Protein AF-A0A3N7IFK5-F1 (afdb_monomer_lite)

Secondary structure (DSSP, 8-state):
--PPPPPPPPPPPP-PPPHHHHHHHHHHHHHHHHHHHHHHHHHHTTT--HHHHHHHHHHHHHHHHH-HHHHHHHHHHHHHHHHHHHHHHHHHHH-TTPPPSSPPPTT--TT-SGGGGSTTHHHHHHHHHHHHHHHHHHHSS---

Foldseek 3Di:
DDDDDDDDDDDDDPPDDPPVVVVVVVVVVVVVVVVVVVVVVCVVVVNDDPVVVVVVVVVLVVLQVVDVPLVVVLVVLVVVLVVLLVVQVVVCVVPQQRDQSDDDDVPPCVQVDPVCSGPPNVSVVSNVRSVVVSVVSSRPPRGD

Sequence (144 aa):
MDKPAPALPPAPAADLAPVARIETLGSEVFRTFDRMREAMLGQFTGGLSPAALTLALQDWTMHLAAAPGKRLELMDKANRKAARLLSHLAALCVDREAPACIEPLPGDYRFAAEGWKKPPFSIWAQAFLLQQQWWHNATHEVPG

Radius of gyration: 34.16 Å; chains: 1; bounding box: 62×79×101 Å

pLDDT: mean 88.24, std 12.96, range [51.56, 98.69]

Structure (mmCIF, N/CA/C/O backbone):
data_AF-A0A3N7IFK5-F1
#
_entry.id   AF-A0A3N7IFK5-F1
#
loop_
_atom_site.group_PDB
_atom_site.id
_atom_site.type_symbol
_atom_site.label_atom_id
_atom_site.label_alt_id
_atom_site.label_comp_id
_atom_site.label_asym_id
_atom_site.label_entity_id
_atom_site.label_seq_id
_atom_site.pdbx_PDB_ins_code
_atom_site.Cartn_x
_atom_site.Cartn_y
_atom_site.Cartn_z
_atom_site.occupancy
_atom_site.B_iso_or_equiv
_atom_site.auth_seq_id
_atom_site.auth_comp_id
_atom_site.auth_asym_id
_atom_site.auth_atom_id
_atom_site.pdbx_PDB_model_num
ATOM 1 N N . MET A 1 1 ? 41.567 -63.598 -76.119 1.00 52.12 1 MET A N 1
ATOM 2 C CA . MET A 1 1 ? 40.456 -64.254 -75.402 1.00 52.12 1 MET A CA 1
ATOM 3 C C . MET A 1 1 ? 40.587 -63.844 -73.955 1.00 52.12 1 MET A C 1
ATOM 5 O O . MET A 1 1 ? 41.555 -64.258 -73.345 1.00 52.12 1 MET A O 1
ATOM 9 N N . ASP A 1 2 ? 39.679 -63.019 -73.446 1.00 51.56 2 ASP A N 1
ATOM 10 C CA . ASP A 1 2 ? 39.493 -62.860 -72.003 1.00 51.56 2 ASP A CA 1
ATOM 11 C C . ASP A 1 2 ? 38.030 -62.489 -71.761 1.00 51.56 2 ASP A C 1
ATOM 13 O O . ASP A 1 2 ? 37.517 -61.533 -72.343 1.00 51.56 2 ASP A O 1
ATOM 17 N N . LYS A 1 3 ? 37.323 -63.319 -70.994 1.00 53.25 3 LYS A N 1
ATOM 18 C CA . LYS A 1 3 ? 35.905 -63.139 -70.664 1.00 53.25 3 LYS A CA 1
ATOM 19 C C . LYS A 1 3 ? 35.839 -62.620 -69.225 1.00 53.25 3 LYS A C 1
ATOM 21 O O . LYS A 1 3 ? 36.366 -63.304 -68.351 1.00 53.25 3 LYS A O 1
ATOM 26 N N . PRO A 1 4 ? 35.215 -61.463 -68.940 1.00 54.22 4 PRO A N 1
ATOM 27 C CA . PRO A 1 4 ? 35.178 -60.951 -67.577 1.00 54.22 4 PRO A CA 1
ATOM 28 C C . PRO A 1 4 ? 34.221 -61.782 -66.707 1.00 54.22 4 PRO A C 1
ATOM 30 O O . PRO A 1 4 ? 33.168 -62.237 -67.165 1.00 54.22 4 PRO A O 1
ATOM 33 N N . ALA A 1 5 ? 34.625 -61.999 -65.454 1.00 65.00 5 ALA A N 1
ATOM 34 C CA . ALA A 1 5 ? 33.879 -62.730 -64.432 1.00 65.00 5 ALA A CA 1
ATOM 35 C C . ALA A 1 5 ? 32.572 -62.004 -64.037 1.00 65.00 5 ALA A C 1
ATOM 37 O O . ALA A 1 5 ? 32.511 -60.775 -64.124 1.00 65.00 5 ALA A O 1
ATOM 38 N N . PRO A 1 6 ? 31.522 -62.728 -63.597 1.00 59.56 6 PRO A N 1
ATOM 39 C CA . PRO A 1 6 ? 30.251 -62.108 -63.238 1.00 59.56 6 PRO A CA 1
ATOM 40 C C . PRO A 1 6 ? 30.378 -61.308 -61.934 1.00 59.56 6 PRO A C 1
ATOM 42 O O . PRO A 1 6 ? 30.981 -61.764 -60.963 1.00 59.56 6 PRO A O 1
ATOM 45 N N . ALA A 1 7 ? 29.792 -60.111 -61.923 1.00 64.44 7 ALA A N 1
ATOM 46 C CA . ALA A 1 7 ? 29.761 -59.232 -60.760 1.00 64.44 7 ALA A CA 1
ATOM 47 C C . ALA A 1 7 ? 28.866 -59.804 -59.644 1.00 64.44 7 ALA A C 1
ATOM 49 O O . ALA A 1 7 ? 27.759 -60.279 -59.905 1.00 64.44 7 ALA A O 1
ATOM 50 N N . LEU A 1 8 ? 29.347 -59.735 -58.399 1.00 63.50 8 LEU A N 1
ATOM 51 C CA . LEU A 1 8 ? 28.574 -60.057 -57.194 1.00 63.50 8 LEU A CA 1
ATOM 52 C C . LEU A 1 8 ? 27.421 -59.050 -57.005 1.00 63.50 8 LEU A C 1
ATOM 54 O O . LEU A 1 8 ? 27.611 -57.862 -57.281 1.00 63.50 8 LEU A O 1
ATOM 58 N N . PRO A 1 9 ? 26.240 -59.484 -56.521 1.00 65.06 9 PRO A N 1
ATOM 59 C CA . PRO A 1 9 ? 25.126 -58.577 -56.277 1.00 65.06 9 PRO A CA 1
ATOM 60 C C . PRO A 1 9 ? 25.448 -57.603 -55.129 1.00 65.06 9 PRO A C 1
ATOM 62 O O . PRO A 1 9 ? 26.132 -57.985 -54.174 1.00 65.06 9 PRO A O 1
ATOM 65 N N . PRO A 1 10 ? 24.965 -56.348 -55.200 1.00 62.69 10 PRO A N 1
ATOM 66 C CA . PRO A 1 10 ? 25.239 -55.343 -54.182 1.00 62.69 10 PRO A CA 1
ATOM 67 C C . PRO A 1 10 ? 24.615 -55.741 -52.840 1.00 62.69 10 PRO A C 1
ATOM 69 O O . PRO A 1 10 ? 23.470 -56.194 -52.780 1.00 62.69 10 PRO A O 1
ATOM 72 N N . ALA A 1 11 ? 25.376 -55.558 -51.759 1.00 64.12 11 ALA A N 1
ATOM 73 C CA . ALA A 1 11 ? 24.885 -55.753 -50.400 1.00 64.12 11 ALA A CA 1
ATOM 74 C C . ALA A 1 11 ? 23.706 -54.797 -50.112 1.00 64.12 11 ALA A C 1
ATOM 76 O O . ALA A 1 11 ? 23.738 -53.650 -50.571 1.00 64.12 11 ALA A O 1
ATOM 77 N N . PRO A 1 12 ? 22.673 -55.232 -49.365 1.00 58.25 12 PRO A N 1
ATOM 78 C CA . PRO A 1 12 ? 21.537 -54.378 -49.049 1.00 58.25 12 PRO A CA 1
ATOM 79 C C . PRO A 1 12 ? 22.010 -53.169 -48.237 1.00 58.25 12 PRO A C 1
ATOM 81 O O . PRO A 1 12 ? 22.695 -53.315 -47.223 1.00 58.25 12 PRO A O 1
ATOM 84 N N . ALA A 1 13 ? 21.665 -51.972 -48.715 1.00 60.88 13 ALA A N 1
ATOM 85 C CA . ALA A 1 13 ? 21.964 -50.725 -48.028 1.00 60.88 13 ALA A CA 1
ATOM 86 C C . ALA A 1 13 ? 21.332 -50.749 -46.629 1.00 60.88 13 ALA A C 1
ATOM 88 O O . ALA A 1 13 ? 20.153 -51.072 -46.483 1.00 60.88 13 ALA A O 1
ATOM 89 N N . ALA A 1 14 ? 22.126 -50.429 -45.607 1.00 62.78 14 ALA A N 1
ATOM 90 C CA . ALA A 1 14 ? 21.636 -50.293 -44.244 1.00 62.78 14 ALA A CA 1
ATOM 91 C C . ALA A 1 14 ? 20.515 -49.240 -44.203 1.00 62.78 14 ALA A C 1
ATOM 93 O O . ALA A 1 14 ? 20.719 -48.105 -44.637 1.00 62.78 14 ALA A O 1
ATOM 94 N N . ASP A 1 15 ? 19.349 -49.630 -43.685 1.00 64.31 15 ASP A N 1
ATOM 95 C CA . ASP A 1 15 ? 18.174 -48.778 -43.473 1.00 64.31 15 ASP A CA 1
ATOM 96 C C . ASP A 1 15 ? 18.437 -47.795 -42.321 1.00 64.31 15 ASP A C 1
ATOM 98 O O . ASP A 1 15 ? 17.962 -47.944 -41.195 1.00 64.31 15 ASP A O 1
ATOM 102 N N . LEU A 1 16 ? 19.301 -46.814 -42.575 1.00 60.53 16 LEU A N 1
ATOM 103 C CA . LEU A 1 16 ? 19.470 -45.666 -41.699 1.00 60.53 16 LEU A CA 1
ATOM 104 C C . LEU A 1 16 ? 18.358 -44.673 -42.031 1.00 60.53 16 LEU A C 1
ATOM 106 O O . LEU A 1 16 ? 18.283 -44.158 -43.148 1.00 60.53 16 LEU A O 1
ATOM 110 N N . ALA A 1 17 ? 17.490 -44.412 -41.052 1.00 61.66 17 ALA A N 1
ATOM 111 C CA . ALA A 1 17 ? 16.379 -43.484 -41.213 1.00 61.66 17 ALA A CA 1
ATOM 112 C C . ALA A 1 17 ? 16.860 -42.126 -41.779 1.00 61.66 17 ALA A C 1
ATOM 114 O O . ALA A 1 17 ? 17.877 -41.599 -41.315 1.00 61.66 17 ALA A O 1
ATOM 115 N N . PRO A 1 18 ? 16.135 -41.525 -42.746 1.00 62.81 18 PRO A N 1
ATOM 116 C CA . PRO A 1 18 ? 16.545 -40.269 -43.358 1.00 62.81 18 PRO A CA 1
ATOM 117 C C . PRO A 1 18 ? 16.641 -39.171 -42.295 1.00 62.81 18 PRO A C 1
ATOM 119 O O . PRO A 1 18 ? 15.662 -38.897 -41.599 1.00 62.81 18 PRO A O 1
ATOM 122 N N . VAL A 1 19 ? 17.801 -38.517 -42.206 1.00 62.31 19 VAL A N 1
ATOM 123 C CA . VAL A 1 19 ? 18.115 -37.437 -41.248 1.00 62.31 19 VAL A CA 1
ATOM 124 C C . VAL A 1 19 ? 17.017 -36.365 -41.194 1.00 62.31 19 VAL A C 1
ATOM 126 O O . VAL A 1 19 ? 16.624 -35.937 -40.110 1.00 62.31 19 VAL A O 1
ATOM 129 N N . ALA A 1 20 ? 16.417 -36.035 -42.342 1.00 65.50 20 ALA A N 1
ATOM 130 C CA . ALA A 1 20 ? 15.307 -35.088 -42.446 1.00 65.50 20 ALA A CA 1
ATOM 131 C C . ALA A 1 20 ? 14.098 -35.445 -41.552 1.00 65.50 20 ALA A C 1
ATOM 133 O O . ALA A 1 20 ? 13.465 -34.564 -40.976 1.00 65.50 20 ALA A O 1
ATOM 134 N N . ARG A 1 21 ? 13.782 -36.738 -41.375 1.00 64.94 21 ARG A N 1
ATOM 135 C CA . ARG A 1 21 ? 12.682 -37.182 -40.500 1.00 64.94 21 ARG A CA 1
ATOM 136 C C . ARG A 1 21 ? 12.999 -36.910 -39.026 1.00 64.94 21 ARG A C 1
ATOM 138 O O . ARG A 1 21 ? 12.121 -36.477 -38.287 1.00 64.94 21 ARG A O 1
ATOM 145 N N . ILE A 1 22 ? 14.245 -37.129 -38.610 1.00 67.56 22 ILE A N 1
ATOM 146 C CA . ILE A 1 22 ? 14.693 -36.914 -37.226 1.00 67.56 22 ILE A CA 1
ATOM 147 C C . ILE A 1 22 ? 14.670 -35.416 -36.887 1.00 67.56 22 ILE A C 1
ATOM 149 O O . ILE A 1 22 ? 14.181 -35.037 -35.825 1.00 67.56 22 ILE A O 1
ATOM 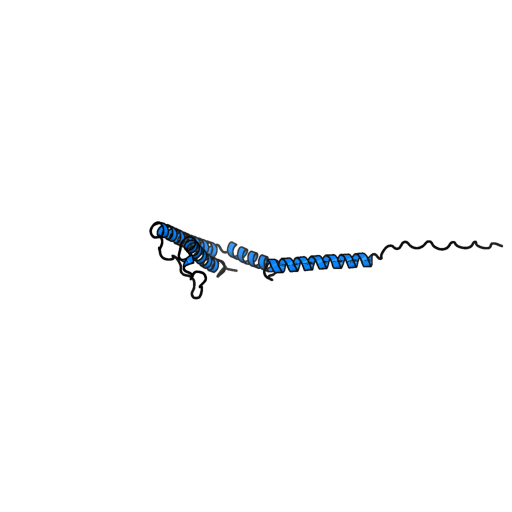153 N N . GLU A 1 23 ? 15.104 -34.558 -37.814 1.00 71.25 23 GLU A N 1
ATOM 154 C CA . GLU A 1 23 ? 15.054 -33.098 -37.650 1.00 71.25 23 GLU A CA 1
ATOM 155 C C . GLU A 1 23 ? 13.617 -32.571 -37.534 1.00 71.25 23 GLU A C 1
ATOM 157 O O . GLU A 1 23 ? 13.312 -31.775 -36.642 1.00 71.25 23 GLU A O 1
ATOM 162 N N . THR A 1 24 ? 12.701 -33.054 -38.383 1.00 74.31 24 THR A N 1
ATOM 163 C CA . THR A 1 24 ? 11.284 -32.656 -38.309 1.00 74.31 24 THR A CA 1
ATOM 164 C C . THR A 1 24 ? 10.630 -33.068 -36.993 1.00 74.31 24 THR A C 1
ATOM 166 O O . THR A 1 24 ? 9.953 -32.242 -36.377 1.00 74.31 24 THR A O 1
ATOM 169 N N . LEU A 1 25 ? 10.895 -34.288 -36.512 1.00 76.44 25 LEU A N 1
ATOM 170 C CA . LEU A 1 25 ? 10.383 -34.778 -35.234 1.00 76.44 25 LEU A CA 1
ATOM 171 C C . LEU A 1 25 ? 10.930 -33.947 -34.063 1.00 76.44 25 LEU A C 1
ATOM 173 O O . LEU A 1 25 ? 10.168 -33.528 -33.195 1.00 76.44 25 LEU A O 1
ATOM 177 N N . GLY A 1 26 ? 12.230 -33.629 -34.076 1.00 78.75 26 GLY A N 1
ATOM 178 C CA . GLY A 1 26 ? 12.837 -32.728 -33.093 1.00 78.75 26 GLY A CA 1
ATOM 179 C C . GLY A 1 26 ? 12.163 -31.352 -33.073 1.00 78.75 26 GLY A C 1
ATOM 180 O O . GLY A 1 26 ? 11.794 -30.858 -32.010 1.00 78.75 26 GLY A O 1
ATOM 181 N N . SER A 1 27 ? 11.904 -30.767 -34.248 1.00 85.56 27 SER A N 1
ATOM 182 C CA . SER A 1 27 ? 11.224 -29.465 -34.373 1.00 85.56 27 SER A CA 1
ATOM 183 C C . SER A 1 27 ? 9.793 -29.453 -33.814 1.00 85.56 27 SER A C 1
ATOM 185 O O . SER A 1 27 ? 9.310 -28.430 -33.322 1.00 85.56 27 SER A O 1
ATOM 187 N N . GLU A 1 28 ? 9.078 -30.574 -33.905 1.00 87.06 28 GLU A N 1
ATOM 188 C CA . GLU A 1 28 ? 7.710 -30.708 -33.403 1.00 87.06 28 GLU A CA 1
ATOM 189 C C . GLU A 1 28 ? 7.679 -30.889 -31.884 1.00 87.06 28 GLU A C 1
ATOM 191 O O . GLU A 1 28 ? 6.828 -30.309 -31.199 1.00 87.06 28 GLU A O 1
ATOM 196 N N . VAL A 1 29 ? 8.656 -31.626 -31.349 1.00 88.88 29 VAL A N 1
ATOM 197 C CA . VAL A 1 29 ? 8.870 -31.763 -29.908 1.00 88.88 29 VAL A CA 1
ATOM 198 C C . VAL A 1 29 ? 9.152 -30.392 -29.286 1.00 88.88 29 VAL A C 1
ATOM 200 O O . VAL A 1 29 ? 8.462 -30.017 -28.339 1.00 88.88 29 VAL A O 1
ATOM 203 N N . PHE A 1 30 ? 10.063 -29.591 -29.857 1.00 92.19 30 PHE A N 1
ATOM 204 C CA . PHE A 1 30 ? 10.349 -28.236 -29.357 1.00 92.19 30 PHE A CA 1
ATOM 205 C C . PHE A 1 30 ? 9.110 -27.327 -29.367 1.00 92.19 30 PHE A C 1
ATOM 207 O O . PHE A 1 30 ? 8.781 -26.728 -28.346 1.00 92.19 30 PHE A O 1
ATOM 214 N N . ARG A 1 31 ? 8.336 -27.310 -30.462 1.00 89.81 31 ARG A N 1
ATOM 215 C CA . ARG A 1 31 ? 7.081 -26.532 -30.538 1.00 89.81 31 ARG A CA 1
ATOM 216 C C . ARG A 1 31 ? 6.023 -26.987 -29.535 1.00 89.81 31 ARG A C 1
ATOM 218 O O . ARG A 1 31 ? 5.182 -26.201 -29.102 1.00 89.81 31 ARG A O 1
ATOM 225 N N . THR A 1 32 ? 6.006 -28.269 -29.189 1.00 92.56 32 THR A N 1
ATOM 226 C CA . THR A 1 32 ? 5.082 -28.796 -28.180 1.00 92.56 32 THR A CA 1
ATOM 227 C C . THR A 1 32 ? 5.486 -28.349 -26.781 1.00 92.56 32 THR A C 1
ATOM 229 O O . THR A 1 32 ? 4.620 -27.902 -26.029 1.00 92.56 32 THR A O 1
ATOM 232 N N . PHE A 1 33 ? 6.784 -28.352 -26.468 1.00 92.12 33 PHE A N 1
ATOM 233 C CA . PHE A 1 33 ? 7.295 -27.762 -25.231 1.00 92.12 33 PHE A CA 1
ATOM 234 C C . PHE A 1 33 ? 6.972 -26.266 -25.116 1.00 92.12 33 PHE A C 1
ATOM 236 O O . PHE A 1 33 ? 6.486 -25.842 -24.067 1.00 92.12 33 PHE A O 1
ATOM 243 N N . ASP A 1 34 ? 7.153 -25.485 -26.185 1.00 89.38 34 ASP A N 1
ATOM 244 C CA . ASP A 1 34 ? 6.825 -24.051 -26.185 1.00 89.38 34 ASP A CA 1
ATOM 245 C C . ASP A 1 34 ? 5.337 -23.805 -25.905 1.00 89.38 34 ASP A C 1
ATOM 247 O O . ASP A 1 34 ? 4.994 -23.009 -25.030 1.00 89.38 34 ASP A O 1
ATOM 251 N N . ARG A 1 35 ? 4.442 -24.560 -26.555 1.00 87.06 35 ARG A N 1
ATOM 252 C CA . ARG A 1 35 ? 2.991 -24.472 -26.312 1.00 87.06 35 ARG A CA 1
ATOM 253 C C . ARG A 1 35 ? 2.606 -24.859 -24.885 1.00 87.06 35 ARG A C 1
ATOM 255 O O . ARG A 1 35 ? 1.758 -24.204 -24.284 1.00 87.06 35 ARG A O 1
ATOM 262 N N . MET A 1 36 ? 3.224 -25.900 -24.321 1.00 90.25 36 MET A N 1
ATOM 263 C CA . MET A 1 36 ? 3.004 -26.271 -22.918 1.00 90.25 36 MET A CA 1
ATOM 264 C C . MET A 1 36 ? 3.465 -25.156 -21.975 1.00 90.25 36 MET A C 1
ATOM 266 O O . MET A 1 36 ? 2.752 -24.819 -21.029 1.00 90.25 36 MET A O 1
ATOM 270 N N . ARG A 1 37 ? 4.626 -24.544 -22.247 1.00 86.50 37 ARG A N 1
ATOM 271 C CA . ARG A 1 37 ? 5.137 -23.396 -21.489 1.00 86.50 37 ARG A CA 1
ATOM 272 C C . ARG A 1 37 ? 4.172 -22.215 -21.551 1.00 86.50 37 ARG A C 1
ATOM 274 O O . ARG A 1 37 ? 3.853 -21.645 -20.513 1.00 86.50 37 ARG A O 1
ATOM 281 N N . GLU A 1 38 ? 3.701 -21.857 -22.741 1.00 84.31 38 GLU A N 1
ATOM 282 C CA . GLU A 1 38 ? 2.740 -20.767 -22.938 1.00 84.31 38 GLU A CA 1
ATOM 283 C C . GLU A 1 38 ? 1.415 -21.029 -22.217 1.00 84.31 38 GLU A C 1
ATOM 285 O O . GLU A 1 38 ? 0.905 -20.132 -21.550 1.00 84.31 38 GLU A O 1
ATOM 290 N N . ALA A 1 39 ? 0.898 -22.261 -22.261 1.00 84.38 39 ALA A N 1
ATOM 291 C CA . ALA A 1 39 ? -0.317 -22.636 -21.542 1.00 84.38 39 ALA A CA 1
ATOM 292 C C . ALA A 1 39 ? -0.150 -22.521 -20.016 1.00 84.38 39 ALA A C 1
ATOM 294 O O . ALA A 1 39 ? -1.017 -21.966 -19.340 1.00 84.38 39 ALA A O 1
ATOM 295 N N . MET A 1 40 ? 0.976 -22.995 -19.468 1.00 83.56 40 MET A N 1
ATOM 296 C CA . MET A 1 40 ? 1.277 -22.873 -18.036 1.00 83.56 40 MET A CA 1
ATOM 297 C C . MET A 1 40 ? 1.441 -21.410 -17.610 1.00 83.56 40 MET A C 1
ATOM 299 O O . MET A 1 40 ? 0.893 -21.001 -16.586 1.00 83.56 40 MET A O 1
ATOM 303 N N . LEU A 1 41 ? 2.155 -20.608 -18.407 1.00 81.25 41 LEU A N 1
ATOM 304 C CA . LEU A 1 41 ? 2.339 -19.182 -18.140 1.00 81.25 41 LEU A CA 1
ATOM 305 C C . LEU A 1 41 ? 1.013 -18.423 -18.209 1.00 81.25 41 LEU A C 1
ATOM 307 O O . LEU A 1 41 ? 0.746 -17.620 -17.323 1.00 81.25 41 LEU A O 1
ATOM 311 N N . GLY A 1 42 ? 0.167 -18.717 -19.199 1.00 79.88 42 GLY A N 1
ATOM 312 C CA . GLY A 1 42 ? -1.150 -18.100 -19.340 1.00 79.88 42 GLY A CA 1
ATOM 313 C C . GLY A 1 42 ? -2.069 -18.372 -18.148 1.00 79.88 42 GLY A C 1
ATOM 314 O O . GLY A 1 42 ? -2.788 -17.475 -17.722 1.00 79.88 42 GLY A O 1
ATOM 315 N N . GLN A 1 43 ? -2.018 -19.566 -17.551 1.00 79.50 43 GLN A N 1
ATOM 316 C CA . GLN A 1 43 ? -2.760 -19.851 -16.314 1.00 79.50 43 GLN A CA 1
ATOM 317 C C . GLN A 1 43 ? -2.188 -19.084 -15.116 1.00 79.50 43 GLN A C 1
ATOM 319 O O . GLN A 1 43 ? -2.939 -18.525 -14.321 1.00 79.50 43 GLN A O 1
ATOM 324 N N . PHE A 1 44 ? -0.859 -19.018 -15.003 1.00 77.44 44 PHE A N 1
ATOM 325 C CA . PHE A 1 44 ? -0.188 -18.367 -13.878 1.00 77.44 44 PHE A CA 1
ATOM 326 C C . PHE A 1 44 ? -0.438 -16.854 -13.823 1.00 77.44 44 PHE A C 1
ATOM 328 O O . PHE A 1 44 ? -0.601 -16.286 -12.746 1.00 77.44 44 PHE A O 1
ATOM 335 N N . THR A 1 45 ? -0.492 -16.195 -14.977 1.00 79.50 45 THR A N 1
ATOM 336 C CA . THR A 1 45 ? -0.693 -14.744 -15.081 1.00 79.50 45 THR A CA 1
ATOM 337 C C . THR A 1 45 ? -2.149 -14.337 -15.308 1.00 79.50 45 THR A C 1
ATOM 339 O O . THR A 1 45 ? -2.417 -13.160 -15.554 1.00 79.50 45 THR A O 1
ATOM 342 N N . GLY A 1 46 ? -3.092 -15.287 -15.283 1.00 83.69 46 GLY A N 1
ATOM 343 C CA . GLY A 1 46 ? -4.499 -15.021 -15.597 1.00 83.69 46 GLY A CA 1
ATOM 344 C C . GLY A 1 46 ? -4.719 -14.519 -17.031 1.00 83.69 46 GLY A C 1
ATOM 345 O O . GLY A 1 46 ? -5.621 -13.723 -17.274 1.00 83.69 46 GLY A O 1
ATOM 346 N N . GLY A 1 47 ? -3.872 -14.945 -17.972 1.00 84.19 47 GLY A N 1
ATOM 347 C CA . GLY A 1 47 ? -3.913 -14.570 -19.387 1.00 84.19 47 GLY A CA 1
ATOM 348 C C . GLY A 1 47 ? -3.041 -13.369 -19.763 1.00 84.19 47 GLY A C 1
ATOM 349 O O . GLY A 1 47 ? -2.982 -13.011 -20.937 1.00 84.19 47 GLY A O 1
ATOM 350 N N . LEU A 1 48 ? -2.341 -12.749 -18.808 1.00 84.06 48 LEU A N 1
ATOM 351 C CA . LEU A 1 48 ? -1.451 -11.613 -19.074 1.00 84.06 48 LEU A CA 1
ATOM 352 C C . LEU A 1 48 ? -0.058 -12.072 -19.529 1.00 84.06 48 LEU A C 1
ATOM 354 O O . LEU A 1 48 ? 0.454 -13.098 -19.093 1.00 84.06 48 LEU A O 1
ATOM 358 N N . SER A 1 49 ? 0.617 -11.303 -20.382 1.00 86.12 49 SER A N 1
ATOM 359 C CA . SER A 1 49 ? 2.006 -11.618 -20.745 1.00 86.12 49 SER A CA 1
ATOM 360 C C . SER A 1 49 ? 2.939 -11.409 -19.537 1.00 86.12 49 SER A C 1
ATOM 362 O O . SER A 1 49 ? 2.984 -10.291 -19.013 1.00 86.12 49 SER A O 1
ATOM 364 N N . PRO A 1 50 ? 3.732 -12.418 -19.111 1.00 85.12 50 PRO A N 1
ATOM 365 C CA . PRO A 1 50 ? 4.721 -12.244 -18.044 1.00 85.12 50 PRO A CA 1
ATOM 366 C C . PRO A 1 50 ? 5.724 -11.132 -18.362 1.00 85.12 50 PRO A C 1
ATOM 368 O O . PRO A 1 50 ? 6.043 -10.321 -17.499 1.00 85.12 50 PRO A O 1
ATOM 371 N N . ALA A 1 51 ? 6.168 -11.051 -19.620 1.00 88.94 51 ALA A N 1
ATOM 372 C CA . ALA A 1 51 ? 7.092 -10.014 -20.065 1.00 88.94 51 ALA A CA 1
ATOM 373 C C . ALA A 1 51 ? 6.464 -8.617 -19.960 1.00 88.94 51 ALA A C 1
ATOM 375 O O . ALA A 1 51 ? 7.121 -7.688 -19.500 1.00 88.94 51 ALA A O 1
ATOM 376 N N . ALA A 1 52 ? 5.185 -8.472 -20.324 1.00 90.94 52 ALA A N 1
ATOM 377 C CA . ALA A 1 52 ? 4.484 -7.195 -20.202 1.00 90.94 52 ALA A CA 1
ATOM 378 C C . ALA A 1 52 ? 4.327 -6.764 -18.735 1.00 90.94 52 ALA A C 1
ATOM 380 O O . ALA A 1 52 ? 4.556 -5.601 -18.417 1.00 90.94 52 ALA A O 1
ATOM 381 N N . LEU A 1 53 ? 4.002 -7.699 -17.833 1.00 90.31 53 LEU A N 1
ATOM 382 C CA . LEU A 1 53 ? 3.943 -7.433 -16.392 1.00 90.31 53 LEU A CA 1
ATOM 383 C C . LEU A 1 53 ? 5.302 -6.991 -15.840 1.00 90.31 53 LEU A C 1
ATOM 385 O O . LEU A 1 53 ? 5.375 -6.019 -15.092 1.00 90.31 53 LEU A O 1
ATOM 389 N N . THR A 1 54 ? 6.379 -7.682 -16.224 1.00 92.50 54 THR A N 1
ATOM 390 C CA . THR A 1 54 ? 7.740 -7.313 -15.817 1.00 92.50 54 THR A CA 1
ATOM 391 C C . THR A 1 54 ? 8.110 -5.920 -16.313 1.00 92.50 54 THR A C 1
ATOM 393 O O . THR A 1 54 ? 8.602 -5.123 -15.519 1.00 92.50 54 THR A O 1
ATOM 396 N N . LEU A 1 55 ? 7.833 -5.605 -17.581 1.00 96.00 55 LEU A N 1
ATOM 397 C CA . LEU A 1 55 ? 8.115 -4.289 -18.153 1.00 96.00 55 LEU A CA 1
ATOM 398 C C . LEU A 1 55 ? 7.337 -3.181 -17.437 1.00 96.00 55 LEU A C 1
ATOM 400 O O . LEU A 1 55 ? 7.942 -2.200 -17.024 1.00 96.00 55 LEU A O 1
ATOM 404 N N . ALA A 1 56 ? 6.032 -3.363 -17.215 1.00 94.38 56 ALA A N 1
ATOM 405 C CA . ALA A 1 56 ? 5.207 -2.383 -16.507 1.00 94.38 56 ALA A CA 1
ATOM 406 C C . ALA A 1 56 ? 5.688 -2.148 -15.064 1.00 94.38 56 ALA A C 1
ATOM 408 O O . ALA A 1 56 ? 5.730 -1.013 -14.592 1.00 94.38 56 ALA A O 1
ATOM 409 N N . LEU A 1 57 ? 6.091 -3.212 -14.361 1.00 94.62 57 LEU A N 1
ATOM 410 C CA . LEU A 1 57 ? 6.628 -3.095 -13.007 1.00 94.62 57 LEU A CA 1
ATOM 411 C C . LEU A 1 57 ? 7.976 -2.363 -12.991 1.00 94.62 57 LEU A C 1
ATOM 413 O O . LEU A 1 57 ? 8.214 -1.539 -12.107 1.00 94.62 57 LEU A O 1
ATOM 417 N N . GLN A 1 58 ? 8.862 -2.678 -13.939 1.00 97.62 58 GLN A N 1
ATOM 418 C CA . GLN A 1 58 ? 10.173 -2.043 -14.067 1.00 97.62 58 GLN A CA 1
ATOM 419 C C . GLN A 1 58 ? 10.037 -0.555 -14.364 1.00 97.62 58 GLN A C 1
ATOM 421 O O . GLN A 1 58 ? 10.655 0.248 -13.671 1.00 97.62 58 GLN A O 1
ATOM 426 N N . ASP A 1 59 ? 9.195 -0.212 -15.333 1.00 96.75 59 ASP A N 1
ATOM 427 C CA . ASP A 1 59 ? 8.883 1.157 -15.723 1.00 96.75 59 ASP A CA 1
ATOM 428 C C . ASP A 1 59 ? 8.400 1.981 -14.518 1.00 96.75 59 ASP A C 1
ATOM 430 O O . ASP A 1 59 ? 9.076 2.920 -14.087 1.00 96.75 59 ASP A O 1
ATOM 434 N N . TRP A 1 60 ? 7.326 1.530 -13.858 1.00 97.00 60 TRP A N 1
ATOM 435 C CA . TRP A 1 60 ? 6.794 2.189 -12.663 1.00 97.00 60 TRP A CA 1
ATOM 436 C C . TRP A 1 60 ? 7.842 2.323 -11.548 1.00 97.00 60 TRP A C 1
ATOM 438 O O . TRP A 1 60 ? 7.956 3.377 -10.917 1.00 97.00 60 TRP A O 1
ATOM 448 N N . THR A 1 61 ? 8.645 1.280 -11.312 1.00 97.56 61 THR A N 1
ATOM 449 C CA . THR A 1 61 ? 9.677 1.297 -10.263 1.00 97.56 61 THR A CA 1
ATOM 450 C C . THR A 1 61 ? 10.789 2.295 -10.583 1.00 97.56 61 THR A C 1
ATOM 452 O O . THR A 1 61 ? 11.227 3.015 -9.685 1.00 97.56 61 THR A O 1
ATOM 455 N N . MET A 1 62 ? 11.248 2.363 -11.836 1.00 98.00 62 MET A N 1
ATOM 456 C CA . MET A 1 62 ? 12.287 3.307 -12.260 1.00 98.00 62 MET A CA 1
ATOM 457 C C . MET A 1 62 ? 11.805 4.752 -12.124 1.00 98.00 62 MET A C 1
ATOM 459 O O . MET A 1 62 ? 12.505 5.571 -11.522 1.00 98.00 62 MET A O 1
ATOM 463 N N . HIS A 1 63 ? 10.590 5.047 -12.592 1.00 98.00 63 HIS A N 1
ATOM 464 C CA . HIS A 1 63 ? 9.984 6.371 -12.468 1.00 98.00 63 HIS A CA 1
ATOM 465 C C . HIS A 1 63 ? 9.779 6.780 -11.006 1.00 98.00 63 HIS A C 1
ATOM 467 O O . HIS A 1 63 ? 10.175 7.874 -10.594 1.00 98.00 63 HIS A O 1
ATOM 473 N N . LEU A 1 64 ? 9.268 5.874 -10.169 1.00 97.81 64 LEU A N 1
ATOM 474 C CA . LEU A 1 64 ? 9.121 6.140 -8.742 1.00 97.81 64 LEU A CA 1
ATOM 475 C C . LEU A 1 64 ? 10.478 6.348 -8.050 1.00 97.81 64 LEU A C 1
ATOM 477 O O . LEU A 1 64 ? 10.612 7.251 -7.223 1.00 97.81 64 LEU A O 1
ATOM 481 N N . ALA A 1 65 ? 11.497 5.550 -8.384 1.00 97.19 65 ALA A N 1
ATOM 482 C CA . ALA A 1 65 ? 12.839 5.676 -7.817 1.00 97.19 65 ALA A CA 1
ATOM 483 C C . ALA A 1 65 ? 13.477 7.037 -8.143 1.00 97.19 65 ALA A C 1
ATOM 485 O O . ALA A 1 65 ? 14.099 7.642 -7.259 1.00 97.19 65 ALA A O 1
ATOM 486 N N . ALA A 1 66 ? 13.265 7.522 -9.370 1.00 97.69 66 ALA A N 1
ATOM 487 C CA . ALA A 1 66 ? 13.740 8.807 -9.873 1.00 97.69 66 ALA A CA 1
ATOM 488 C C . ALA A 1 66 ? 12.948 10.024 -9.348 1.00 97.69 66 ALA A C 1
ATOM 490 O O . ALA A 1 66 ? 13.393 11.155 -9.531 1.00 97.69 66 ALA A O 1
ATOM 491 N N . ALA A 1 67 ? 11.815 9.819 -8.664 1.00 97.81 67 ALA A N 1
ATOM 492 C CA . ALA A 1 67 ? 10.940 10.880 -8.164 1.00 97.81 67 ALA A CA 1
ATOM 493 C C . ALA A 1 67 ? 11.067 11.089 -6.633 1.00 97.81 67 ALA A C 1
ATOM 495 O O . ALA A 1 67 ? 10.223 10.612 -5.864 1.00 97.81 67 ALA A O 1
ATOM 496 N N . PRO A 1 68 ? 12.079 11.830 -6.129 1.00 97.69 68 PRO A N 1
ATOM 497 C CA . PRO A 1 68 ? 12.296 12.004 -4.688 1.00 97.69 68 PRO A CA 1
ATOM 498 C C . PRO A 1 68 ? 11.120 12.683 -3.969 1.00 97.69 68 PRO A C 1
ATOM 500 O O . PRO A 1 68 ? 10.775 12.283 -2.859 1.00 97.69 68 PRO A O 1
ATOM 503 N N . GLY A 1 69 ? 10.460 13.660 -4.604 1.00 97.88 69 GLY A N 1
ATOM 504 C CA . GLY A 1 69 ? 9.284 14.331 -4.036 1.00 97.88 69 GLY A CA 1
ATOM 505 C C . GLY A 1 69 ? 8.111 13.372 -3.818 1.00 97.88 69 GLY A C 1
ATOM 506 O O . GLY A 1 69 ? 7.571 13.298 -2.714 1.00 97.88 69 GLY A O 1
ATOM 507 N N . LYS A 1 70 ? 7.790 12.555 -4.831 1.00 97.81 70 LYS A N 1
ATOM 508 C CA . LYS A 1 70 ? 6.737 11.533 -4.735 1.00 97.81 70 LYS A CA 1
ATOM 509 C C . LYS A 1 70 ? 7.057 10.501 -3.655 1.00 97.81 70 LYS A C 1
ATOM 511 O O . LYS A 1 70 ? 6.187 10.119 -2.880 1.00 97.81 70 LYS A O 1
ATOM 516 N N . ARG A 1 71 ? 8.319 10.080 -3.544 1.00 98.25 71 ARG A N 1
ATOM 517 C CA . ARG A 1 71 ? 8.763 9.150 -2.493 1.00 98.25 71 ARG A CA 1
ATOM 518 C C . ARG A 1 71 ? 8.562 9.718 -1.083 1.00 98.25 71 ARG A C 1
ATOM 520 O O . ARG A 1 71 ? 8.077 8.997 -0.214 1.00 98.25 71 ARG A O 1
ATOM 527 N N . LEU A 1 72 ? 8.894 10.992 -0.854 1.00 98.38 72 LEU A N 1
ATOM 528 C CA . LEU A 1 72 ? 8.666 11.658 0.437 1.00 98.38 72 LEU A CA 1
ATOM 529 C C . LEU A 1 72 ? 7.172 11.787 0.759 1.00 98.38 72 LEU A C 1
ATOM 531 O O . LEU A 1 72 ? 6.763 11.500 1.883 1.00 98.38 72 LEU A O 1
ATOM 535 N N . GLU A 1 73 ? 6.351 12.146 -0.228 1.00 98.19 73 GLU A N 1
ATOM 536 C CA . GLU A 1 73 ? 4.891 12.184 -0.096 1.00 98.19 73 GLU A CA 1
ATOM 537 C C . GLU A 1 73 ? 4.322 10.811 0.304 1.00 98.19 73 GLU A C 1
ATOM 539 O O . GLU A 1 73 ? 3.519 10.713 1.234 1.00 98.19 73 GLU A O 1
ATOM 544 N N . LEU A 1 74 ? 4.758 9.731 -0.355 1.00 98.38 74 LEU A N 1
ATOM 545 C CA . LEU A 1 74 ? 4.323 8.371 -0.026 1.00 98.38 74 LEU A CA 1
ATOM 546 C C . LEU A 1 74 ? 4.768 7.936 1.372 1.00 98.38 74 LEU A C 1
ATOM 548 O O . LEU A 1 74 ? 4.012 7.230 2.043 1.00 98.38 74 LEU A O 1
ATOM 552 N N . MET A 1 75 ? 5.949 8.365 1.823 1.00 98.50 75 MET A N 1
ATOM 553 C CA . MET A 1 75 ? 6.443 8.096 3.174 1.00 98.50 75 MET A CA 1
ATOM 554 C C . MET A 1 75 ? 5.614 8.827 4.240 1.00 98.50 75 MET A C 1
ATOM 556 O O . MET A 1 75 ? 5.197 8.206 5.217 1.00 98.50 75 MET A O 1
ATOM 560 N N . ASP A 1 76 ? 5.293 10.109 4.039 1.00 98.56 76 ASP A N 1
ATOM 561 C CA . ASP A 1 76 ? 4.388 10.857 4.928 1.00 98.56 76 ASP A CA 1
ATOM 562 C C . ASP A 1 76 ? 2.992 10.209 4.973 1.00 98.56 76 ASP A C 1
ATOM 564 O O . ASP A 1 76 ? 2.457 9.926 6.051 1.00 98.56 76 ASP A O 1
ATOM 568 N N . LYS A 1 77 ? 2.431 9.862 3.807 1.00 98.31 77 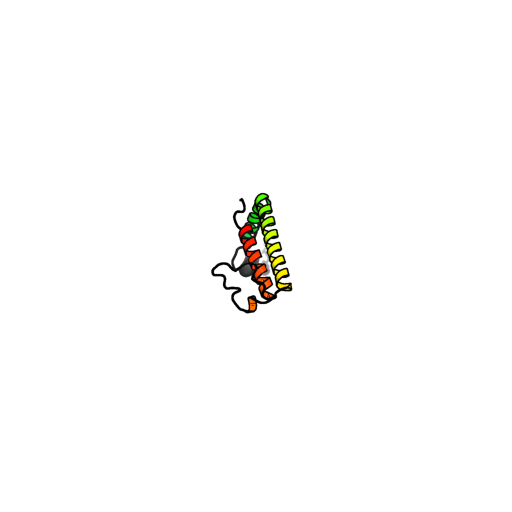LYS A N 1
ATOM 569 C CA . LYS A 1 77 ? 1.141 9.164 3.714 1.00 98.31 77 LYS A CA 1
ATOM 570 C C . LYS A 1 77 ? 1.172 7.796 4.400 1.00 98.31 77 LYS A C 1
ATOM 572 O O . LYS A 1 77 ? 0.173 7.434 5.021 1.00 98.31 77 LYS A O 1
ATOM 577 N N . ALA A 1 78 ? 2.272 7.044 4.309 1.00 98.56 78 ALA A N 1
ATOM 578 C CA . ALA A 1 78 ? 2.439 5.773 5.017 1.00 98.56 78 ALA A CA 1
ATOM 579 C C . ALA A 1 78 ? 2.431 5.984 6.537 1.00 98.56 78 ALA A C 1
ATOM 581 O O . ALA A 1 78 ? 1.637 5.354 7.236 1.00 98.56 78 ALA A O 1
ATOM 582 N N . ASN A 1 79 ? 3.230 6.933 7.035 1.00 98.69 79 ASN A N 1
ATOM 583 C CA . ASN A 1 79 ? 3.331 7.240 8.463 1.00 98.69 79 ASN A CA 1
ATOM 584 C C . ASN A 1 79 ? 1.987 7.663 9.064 1.00 98.69 79 ASN A C 1
ATOM 586 O O . ASN A 1 79 ? 1.590 7.154 10.111 1.00 98.69 79 ASN A O 1
ATOM 590 N N . ARG A 1 80 ? 1.230 8.532 8.380 1.00 98.56 80 ARG A N 1
ATOM 591 C CA . ARG A 1 80 ? -0.108 8.949 8.837 1.00 98.56 80 ARG A CA 1
ATOM 592 C C . ARG A 1 80 ? -1.083 7.778 8.942 1.00 98.56 80 ARG A C 1
ATOM 594 O O . ARG A 1 80 ? -1.878 7.720 9.877 1.00 98.56 80 ARG A O 1
ATOM 601 N N . LYS A 1 81 ? -1.042 6.843 7.989 1.00 98.56 81 LYS A N 1
ATOM 602 C CA . LYS A 1 81 ? -1.918 5.662 8.002 1.00 98.56 81 LYS A CA 1
ATOM 603 C C . LYS A 1 81 ? -1.503 4.656 9.068 1.00 98.56 81 LYS A C 1
ATOM 605 O O . LYS A 1 81 ? -2.373 4.149 9.768 1.00 98.56 81 LYS A O 1
ATOM 610 N N . ALA A 1 82 ? -0.203 4.432 9.244 1.00 98.50 82 ALA A N 1
ATOM 611 C CA . ALA A 1 82 ? 0.321 3.605 10.325 1.00 98.50 82 ALA A CA 1
ATOM 612 C C . ALA A 1 82 ? -0.079 4.166 11.698 1.00 98.50 82 ALA A C 1
ATOM 614 O O . ALA A 1 82 ? -0.609 3.430 12.525 1.00 98.50 82 ALA A O 1
ATOM 615 N N . ALA A 1 83 ? 0.072 5.478 11.909 1.00 98.50 83 ALA A N 1
ATOM 616 C CA . ALA A 1 83 ? -0.372 6.145 13.131 1.00 98.50 83 ALA A CA 1
ATOM 617 C C . ALA A 1 83 ? -1.881 5.966 13.361 1.00 98.50 83 ALA A C 1
ATOM 619 O O . ALA A 1 83 ? -2.288 5.574 14.450 1.00 98.50 83 ALA A O 1
ATOM 620 N N . ARG A 1 84 ? -2.711 6.161 12.326 1.00 98.44 84 ARG A N 1
ATOM 621 C CA . ARG A 1 84 ? -4.170 5.956 12.403 1.00 98.44 84 ARG A CA 1
ATOM 622 C C . ARG A 1 84 ? -4.543 4.518 12.775 1.00 98.44 84 ARG A C 1
ATOM 624 O O . ARG A 1 84 ? -5.447 4.322 13.584 1.00 98.44 84 ARG A O 1
ATOM 631 N N . LEU A 1 85 ? -3.843 3.522 12.225 1.00 98.44 85 LEU A N 1
ATOM 632 C CA . LEU A 1 85 ? -4.051 2.115 12.576 1.00 98.44 85 LEU A CA 1
ATOM 633 C C . LEU A 1 85 ? -3.633 1.825 14.022 1.00 98.44 85 LEU A C 1
ATOM 635 O O . LEU A 1 85 ? -4.382 1.182 14.749 1.00 98.44 85 LEU A O 1
ATOM 639 N N . LEU A 1 86 ? -2.477 2.327 14.462 1.00 98.31 86 LEU A N 1
ATOM 640 C CA . LEU A 1 86 ? -2.004 2.157 15.839 1.00 98.31 86 LEU A CA 1
ATOM 641 C C . LEU A 1 86 ? -2.950 2.814 16.850 1.00 98.31 86 LEU A C 1
ATOM 643 O O . LEU A 1 86 ? -3.269 2.203 17.867 1.00 98.31 86 LEU A O 1
ATOM 647 N N . SER A 1 87 ? -3.458 4.014 16.557 1.00 97.94 87 SER A N 1
ATOM 648 C CA . SER A 1 87 ? -4.477 4.668 17.385 1.00 97.94 87 SER A CA 1
ATOM 649 C C . SER A 1 87 ? -5.769 3.854 17.457 1.00 97.94 87 SER A C 1
ATOM 651 O O . SER A 1 87 ? -6.355 3.747 18.529 1.00 97.94 87 SER A O 1
ATOM 653 N N . HIS A 1 88 ? -6.198 3.240 16.351 1.00 97.56 88 HIS A N 1
ATOM 654 C CA . HIS A 1 88 ? -7.367 2.358 16.343 1.00 97.56 88 HIS A CA 1
ATOM 655 C C . HIS A 1 88 ? -7.149 1.093 17.180 1.00 97.56 88 HIS A C 1
ATOM 657 O O . HIS A 1 88 ? -8.008 0.727 17.976 1.00 97.56 88 HIS A O 1
ATOM 663 N N . LEU A 1 89 ? -5.981 0.457 17.062 1.00 97.38 89 LEU A N 1
ATOM 664 C CA . LEU A 1 89 ? -5.618 -0.696 17.889 1.00 97.38 89 LEU A CA 1
ATOM 665 C C . LEU A 1 89 ? -5.595 -0.339 19.378 1.00 97.38 89 LEU A C 1
ATOM 667 O O . LEU A 1 89 ? -6.117 -1.093 20.194 1.00 97.38 89 LEU A O 1
ATOM 671 N N . ALA A 1 90 ? -5.040 0.822 19.729 1.00 97.31 90 ALA A N 1
ATOM 672 C CA . ALA A 1 90 ? -5.056 1.317 21.101 1.00 97.31 90 ALA A CA 1
ATOM 673 C C . ALA A 1 90 ? -6.488 1.575 21.602 1.00 97.31 90 ALA A C 1
ATOM 675 O O . ALA A 1 90 ? -6.802 1.227 22.738 1.00 97.31 90 ALA A O 1
ATOM 676 N N . ALA A 1 91 ? -7.369 2.125 20.757 1.00 96.06 91 ALA A N 1
ATOM 677 C CA . ALA A 1 91 ? -8.778 2.318 21.094 1.00 96.06 91 ALA A CA 1
ATOM 678 C C . ALA A 1 91 ? -9.492 0.981 21.348 1.00 96.06 91 ALA A C 1
ATOM 680 O O . ALA A 1 91 ? -10.194 0.860 22.347 1.00 96.06 91 ALA A O 1
ATOM 681 N N . LEU A 1 92 ? -9.232 -0.045 20.528 1.00 95.56 92 LEU A N 1
ATOM 682 C CA . LEU A 1 92 ? -9.795 -1.391 20.700 1.00 95.56 92 LEU A CA 1
ATOM 683 C C . LEU A 1 92 ? -9.375 -2.087 22.005 1.00 95.56 92 LEU A C 1
ATOM 685 O O . LEU A 1 92 ? -10.082 -2.976 22.483 1.00 95.56 92 LEU A O 1
ATOM 689 N N . CYS A 1 93 ? -8.238 -1.699 22.592 1.00 94.75 93 CYS A N 1
ATOM 690 C CA . CYS A 1 93 ? -7.819 -2.185 23.909 1.00 94.75 93 CYS A CA 1
ATOM 691 C C . CYS A 1 93 ? -8.668 -1.611 25.054 1.00 94.75 93 CYS A C 1
ATOM 693 O O . CYS A 1 93 ? -8.740 -2.229 26.115 1.00 94.75 93 CYS A O 1
ATOM 695 N N . VAL A 1 94 ? -9.279 -0.439 24.857 1.00 95.94 94 VAL A N 1
ATOM 696 C CA . VAL A 1 94 ? -10.119 0.242 25.856 1.00 95.94 94 VAL A CA 1
ATOM 697 C C . VAL A 1 94 ? -11.598 -0.057 25.616 1.00 95.94 94 VAL A C 1
ATOM 699 O O . VAL A 1 94 ? -12.326 -0.358 26.557 1.00 95.94 94 VAL A O 1
ATOM 702 N N . ASP A 1 95 ? -12.026 -0.014 24.357 1.00 93.25 95 ASP A N 1
ATOM 703 C CA . ASP A 1 95 ? -13.393 -0.265 23.919 1.00 93.25 95 ASP A CA 1
ATOM 704 C C . ASP A 1 95 ? -13.387 -1.232 22.732 1.00 93.25 95 ASP A C 1
ATOM 706 O O . ASP A 1 95 ? -12.919 -0.904 21.643 1.00 93.25 95 ASP A O 1
ATOM 710 N N . ARG A 1 96 ? -13.935 -2.437 22.926 1.00 87.38 96 ARG A N 1
ATOM 711 C CA . ARG A 1 96 ? -13.961 -3.472 21.878 1.00 87.38 96 ARG A CA 1
ATOM 712 C C . ARG A 1 96 ? -14.862 -3.116 20.695 1.00 87.38 96 ARG A C 1
ATOM 714 O O . ARG A 1 96 ? -14.723 -3.750 19.653 1.00 87.38 96 ARG A O 1
ATOM 721 N N . GLU A 1 97 ? -15.730 -2.123 20.858 1.00 88.38 97 GLU A N 1
ATOM 722 C CA . GLU A 1 97 ? -16.627 -1.594 19.830 1.00 88.38 97 GLU A CA 1
ATOM 723 C C . GLU A 1 97 ? -16.158 -0.213 19.330 1.00 88.38 97 GLU A C 1
ATOM 725 O O . GLU A 1 97 ? -16.939 0.541 18.746 1.00 88.38 97 GLU A O 1
ATOM 730 N N . ALA A 1 98 ? -14.874 0.126 19.537 1.00 91.88 98 ALA A N 1
ATOM 731 C CA . ALA A 1 98 ? -14.300 1.373 19.046 1.00 91.88 98 ALA A CA 1
ATOM 732 C C . ALA A 1 98 ? -14.586 1.559 17.541 1.00 91.88 98 ALA A C 1
ATOM 734 O O . ALA A 1 98 ? -14.426 0.617 16.754 1.00 91.88 98 ALA A O 1
ATOM 735 N N . PRO A 1 99 ? -14.971 2.776 17.114 1.00 92.38 99 PRO A N 1
ATOM 736 C CA . PRO A 1 99 ? -15.389 3.023 15.743 1.00 92.38 99 PRO A CA 1
ATOM 737 C C . PRO A 1 99 ? -14.270 2.720 14.743 1.00 92.38 99 PRO A C 1
ATOM 739 O O . PRO A 1 99 ? -13.075 2.865 15.037 1.00 92.38 99 PRO A O 1
ATOM 742 N N . ALA A 1 100 ? -14.678 2.334 13.532 1.00 94.69 100 ALA A N 1
ATOM 743 C CA . ALA A 1 100 ? -13.774 2.149 12.410 1.00 94.69 100 ALA A CA 1
ATOM 744 C C . ALA A 1 100 ? -12.930 3.410 12.208 1.00 94.69 100 ALA A C 1
ATOM 746 O O . ALA A 1 100 ? -13.425 4.540 12.233 1.00 94.69 100 ALA A O 1
ATOM 747 N N . CYS A 1 101 ? -11.627 3.224 12.015 1.00 95.94 101 CYS A N 1
ATOM 748 C CA . CYS A 1 101 ? -10.761 4.350 11.750 1.00 95.94 101 CYS A CA 1
ATOM 749 C C . CYS A 1 101 ? -10.865 4.796 10.300 1.00 95.94 101 CYS A C 1
ATOM 751 O O . CYS A 1 101 ? -10.554 5.946 10.063 1.00 95.94 101 CYS A O 1
ATOM 753 N N . ILE A 1 102 ? -11.317 3.977 9.352 1.00 97.38 102 ILE A N 1
ATOM 754 C CA . ILE A 1 102 ? -11.574 4.318 7.952 1.00 97.38 102 ILE A CA 1
ATOM 755 C C . ILE A 1 102 ? -12.782 3.530 7.431 1.00 97.38 102 ILE A C 1
ATOM 757 O O . ILE A 1 102 ? -12.945 2.347 7.733 1.00 97.38 102 ILE A O 1
ATOM 761 N N . GLU A 1 103 ? -13.600 4.192 6.616 1.00 95.56 103 GLU A N 1
ATOM 762 C CA . GLU A 1 103 ? -14.740 3.570 5.945 1.00 95.56 103 GLU A CA 1
ATOM 763 C C . GLU A 1 103 ? -14.361 3.077 4.540 1.00 95.56 103 GLU A C 1
ATOM 765 O O . GLU A 1 103 ? -13.514 3.699 3.881 1.00 95.56 103 GLU A O 1
ATOM 770 N N . PRO A 1 104 ? -14.981 1.987 4.053 1.00 96.06 104 PRO A N 1
ATOM 771 C CA . PRO A 1 104 ? -14.877 1.583 2.658 1.00 96.06 104 PRO A CA 1
ATOM 772 C C . PRO A 1 104 ? -15.340 2.691 1.702 1.00 96.06 104 PRO A C 1
ATOM 774 O O . PRO A 1 104 ? -16.137 3.563 2.055 1.00 96.06 104 PRO A O 1
ATOM 777 N N . LEU A 1 105 ? -14.859 2.644 0.459 1.00 94.62 105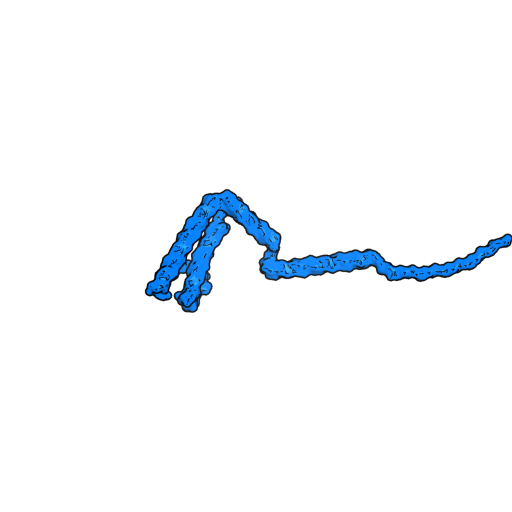 LEU A N 1
ATOM 778 C CA . LEU A 1 105 ? -15.355 3.537 -0.589 1.00 94.62 105 LEU A CA 1
ATOM 779 C C . LEU A 1 105 ? -16.850 3.285 -0.859 1.00 94.62 105 LEU A C 1
ATOM 781 O O . LEU A 1 105 ? -17.325 2.159 -0.682 1.00 94.62 105 LEU A O 1
ATOM 785 N N . PRO A 1 106 ? -17.597 4.290 -1.35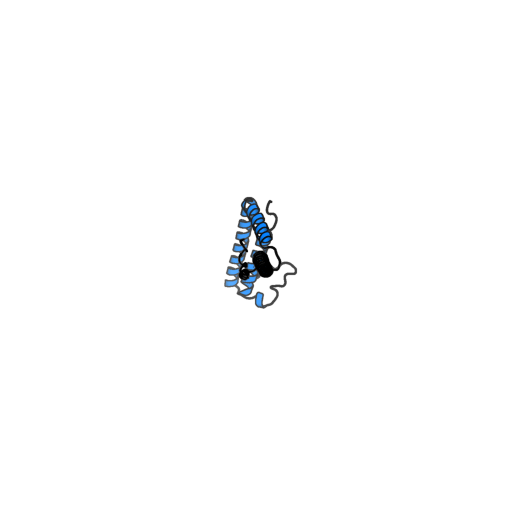2 1.00 95.19 106 PRO A N 1
ATOM 786 C CA . PRO A 1 106 ? -18.970 4.079 -1.796 1.00 95.19 106 PRO A CA 1
ATOM 787 C C . PRO A 1 106 ? -19.060 2.917 -2.797 1.00 95.19 106 PRO A C 1
ATOM 789 O O . PRO A 1 106 ? -18.352 2.902 -3.802 1.00 95.19 106 PRO A O 1
ATOM 792 N N . GLY A 1 107 ? -19.920 1.937 -2.509 1.00 95.12 107 GLY A N 1
ATOM 793 C CA . GLY A 1 107 ? -20.085 0.725 -3.322 1.00 95.12 107 GLY A CA 1
ATOM 794 C C . GLY A 1 107 ? -19.157 -0.444 -2.961 1.00 95.12 107 GLY A C 1
ATOM 795 O O . GLY A 1 107 ? -19.307 -1.526 -3.527 1.00 95.12 107 GLY A O 1
ATOM 796 N N . ASP A 1 108 ? -18.230 -0.279 -2.011 1.00 95.94 108 ASP A N 1
ATOM 797 C CA . ASP A 1 108 ? -17.413 -1.379 -1.492 1.00 95.94 108 ASP A CA 1
ATOM 798 C C . ASP A 1 108 ? -18.112 -2.092 -0.323 1.00 95.94 108 ASP A C 1
ATOM 800 O O . ASP A 1 108 ? -18.043 -1.675 0.832 1.00 95.94 108 ASP A O 1
ATOM 804 N N . TYR A 1 109 ? -18.781 -3.206 -0.632 1.00 96.12 109 TYR A N 1
ATOM 805 C CA . TYR A 1 109 ? -19.542 -4.003 0.338 1.00 96.12 109 TYR A CA 1
ATOM 806 C C . TYR A 1 109 ? -18.762 -5.181 0.937 1.00 96.12 109 TYR A C 1
ATOM 808 O O . TYR A 1 109 ? -19.333 -5.972 1.691 1.00 96.12 109 TYR A O 1
ATOM 816 N N . ARG A 1 110 ? -17.463 -5.328 0.632 1.00 96.25 110 ARG A N 1
ATOM 817 C CA . ARG A 1 110 ? -16.668 -6.506 1.041 1.00 96.25 110 ARG A CA 1
ATOM 818 C C . ARG A 1 110 ? -16.628 -6.719 2.557 1.00 96.25 110 ARG A C 1
ATOM 820 O O . ARG A 1 110 ? -16.512 -7.857 3.004 1.00 96.25 110 ARG A O 1
ATOM 827 N N . PHE A 1 111 ? -16.768 -5.642 3.330 1.00 96.25 111 PHE A N 1
ATOM 828 C CA . PHE A 1 111 ? -16.686 -5.633 4.793 1.00 96.25 111 PHE A CA 1
ATOM 829 C C . PHE A 1 111 ? -18.045 -5.420 5.489 1.00 96.25 111 PHE A C 1
ATOM 831 O O . PHE A 1 111 ? -18.084 -5.110 6.675 1.00 96.25 111 PHE A O 1
ATOM 838 N N . ALA A 1 112 ? -19.168 -5.565 4.774 1.00 94.19 112 ALA A N 1
ATOM 839 C CA . ALA A 1 112 ? -20.495 -5.216 5.300 1.00 94.19 112 ALA A CA 1
ATOM 840 C C . ALA A 1 112 ? -21.065 -6.223 6.318 1.00 94.19 112 ALA A C 1
ATOM 842 O O . ALA A 1 112 ? -21.895 -5.859 7.151 1.00 94.19 112 ALA A O 1
ATOM 843 N N . ALA A 1 113 ? -20.658 -7.494 6.245 1.00 95.75 113 ALA A N 1
ATOM 844 C CA . ALA A 1 113 ? -21.198 -8.538 7.113 1.00 95.75 113 ALA A CA 1
ATOM 845 C C . ALA A 1 113 ? -20.773 -8.344 8.580 1.00 95.75 113 ALA A C 1
ATOM 847 O O . ALA A 1 113 ? -19.641 -7.958 8.855 1.00 95.75 113 ALA A O 1
ATOM 848 N N . GLU A 1 114 ? -21.641 -8.709 9.528 1.00 94.06 114 GLU A N 1
ATOM 849 C CA . GLU A 1 114 ? -21.400 -8.539 10.975 1.00 94.06 114 GLU A CA 1
ATOM 850 C C . GLU A 1 114 ? -20.079 -9.151 11.470 1.00 94.06 114 GLU A C 1
ATOM 852 O O . GLU A 1 114 ? -19.445 -8.616 12.378 1.00 94.06 114 GLU A O 1
ATOM 857 N N . GLY A 1 115 ? -19.617 -10.243 10.852 1.00 93.81 115 GLY A N 1
ATOM 858 C CA . GLY A 1 115 ? -18.331 -10.863 11.188 1.00 93.81 115 GLY A CA 1
ATOM 859 C C . GLY A 1 115 ? -17.128 -9.928 11.001 1.00 93.81 115 GLY A C 1
ATOM 860 O O . GLY A 1 115 ? -16.172 -10.014 11.766 1.00 93.81 115 GLY A O 1
ATOM 861 N N . TRP A 1 116 ? -17.198 -8.994 10.046 1.00 95.56 116 TRP A N 1
ATOM 862 C CA . TRP A 1 116 ? -16.144 -8.011 9.778 1.00 95.56 116 TRP A CA 1
ATOM 863 C C . TRP A 1 116 ? -16.094 -6.867 10.789 1.00 95.56 116 TRP A C 1
ATOM 865 O O . TRP A 1 116 ? -15.090 -6.164 10.846 1.00 95.56 116 TRP A O 1
ATOM 875 N N . LYS A 1 117 ? -17.134 -6.683 11.611 1.00 91.75 117 LYS A N 1
ATOM 876 C CA . LYS A 1 117 ? -17.171 -5.630 12.637 1.00 91.75 117 LYS A CA 1
ATOM 877 C C . LYS A 1 117 ? -16.411 -6.011 13.908 1.00 91.75 117 LYS A C 1
ATOM 879 O O . LYS A 1 117 ? -16.120 -5.148 14.726 1.00 91.75 117 LYS A O 1
ATOM 884 N N . LYS A 1 118 ? -16.043 -7.287 14.064 1.00 91.75 118 LYS A N 1
ATOM 885 C CA . LYS A 1 118 ? -15.422 -7.818 15.285 1.00 91.75 118 LYS A CA 1
ATOM 886 C C . LYS A 1 118 ? -13.945 -8.169 15.066 1.00 91.75 118 LYS A C 1
ATOM 888 O O . LYS A 1 118 ? -13.587 -8.662 13.990 1.00 91.75 118 LYS A O 1
ATOM 893 N N . PRO A 1 119 ? -13.071 -7.986 16.073 1.00 92.62 119 PRO A N 1
ATOM 894 C CA . PRO A 1 119 ? -11.700 -8.484 16.003 1.00 92.62 119 PRO A CA 1
ATOM 895 C C . PRO A 1 119 ? -11.662 -10.016 15.830 1.00 92.62 119 PRO A C 1
ATOM 897 O O . PRO A 1 119 ? -12.484 -10.706 16.438 1.00 92.62 119 PRO A O 1
ATOM 900 N N . PRO A 1 120 ? -10.710 -10.573 15.053 1.00 94.19 120 PRO A N 1
ATOM 901 C CA . PRO A 1 120 ? -9.593 -9.890 14.385 1.00 94.19 120 PRO A CA 1
ATOM 902 C C . PRO A 1 120 ? -9.939 -9.304 13.005 1.00 94.19 120 PRO A C 1
ATOM 904 O O . PRO A 1 120 ? -9.141 -8.556 12.443 1.00 94.19 120 PRO A O 1
ATOM 907 N N . PHE A 1 121 ? -11.111 -9.623 12.450 1.00 96.12 121 PHE A N 1
ATOM 908 C CA . PHE A 1 121 ? -11.471 -9.258 11.079 1.00 96.12 121 PHE A CA 1
ATOM 909 C C . PHE A 1 121 ? -11.632 -7.749 10.885 1.00 96.12 121 PHE A C 1
ATOM 911 O O . PHE A 1 121 ? -11.199 -7.232 9.856 1.00 96.12 121 PHE A O 1
ATOM 918 N N . SER A 1 122 ? -12.160 -7.031 11.882 1.00 95.31 122 SER A N 1
ATOM 919 C CA . SER A 1 122 ? -12.237 -5.565 11.841 1.00 95.31 122 SER A CA 1
ATOM 920 C C . SER A 1 122 ? -10.858 -4.933 11.683 1.00 95.31 122 SER A C 1
ATOM 922 O O . SER A 1 122 ? -10.662 -4.097 10.808 1.00 95.31 122 SER A O 1
ATOM 924 N N . ILE A 1 123 ? -9.860 -5.411 12.428 1.00 97.19 123 ILE A N 1
ATOM 925 C CA . ILE A 1 123 ? -8.475 -4.931 12.337 1.00 97.19 123 ILE A CA 1
ATOM 926 C C . ILE A 1 123 ? -7.912 -5.157 10.929 1.00 97.19 123 ILE A C 1
ATOM 928 O O . ILE A 1 123 ? -7.303 -4.253 10.354 1.00 97.19 123 ILE A O 1
ATOM 932 N N . TRP A 1 124 ? -8.128 -6.341 10.350 1.00 97.75 124 TRP A N 1
ATOM 933 C CA . TRP A 1 124 ? -7.667 -6.644 8.993 1.00 97.75 124 TRP A CA 1
ATOM 934 C C . TRP A 1 124 ? -8.359 -5.786 7.937 1.00 97.75 124 TRP A C 1
ATOM 936 O O . TRP A 1 124 ? -7.686 -5.301 7.029 1.00 97.75 124 TRP A O 1
ATOM 946 N N . ALA A 1 125 ? -9.664 -5.541 8.075 1.00 97.69 125 ALA A N 1
ATOM 947 C CA . ALA A 1 125 ? -10.400 -4.642 7.193 1.00 97.69 125 ALA A CA 1
ATOM 948 C C . ALA A 1 125 ? -9.833 -3.215 7.254 1.00 97.69 125 ALA A C 1
ATOM 950 O O . ALA A 1 125 ? -9.525 -2.627 6.219 1.00 97.69 125 ALA A O 1
ATOM 951 N N . GLN A 1 126 ? -9.609 -2.681 8.458 1.00 98.06 126 GLN A N 1
ATOM 952 C CA . GLN A 1 126 ? -9.044 -1.341 8.648 1.00 98.06 126 GLN A CA 1
ATOM 953 C C . GLN A 1 126 ? -7.626 -1.225 8.070 1.00 98.06 126 GLN A C 1
ATOM 955 O O . GLN A 1 126 ? -7.323 -0.271 7.350 1.00 98.06 126 GLN A O 1
ATOM 960 N N . ALA A 1 127 ? -6.764 -2.217 8.317 1.00 98.38 127 ALA A N 1
ATOM 961 C CA . ALA A 1 127 ? -5.418 -2.257 7.749 1.00 98.38 127 ALA A CA 1
ATOM 962 C C . ALA A 1 127 ? -5.451 -2.326 6.212 1.00 98.38 127 ALA A C 1
ATOM 964 O O . ALA A 1 127 ? -4.738 -1.576 5.542 1.00 98.38 127 ALA A O 1
ATOM 965 N N . PHE A 1 128 ? -6.319 -3.172 5.652 1.00 98.19 128 PHE A N 1
ATOM 966 C CA . PHE A 1 128 ? -6.500 -3.305 4.211 1.00 98.19 128 PHE A CA 1
ATOM 967 C C . PHE A 1 128 ? -6.962 -1.991 3.567 1.00 98.19 128 PHE A C 1
ATOM 969 O O . PHE A 1 128 ? -6.371 -1.562 2.580 1.00 98.19 128 PHE A O 1
ATOM 976 N N . LEU A 1 129 ? -7.981 -1.325 4.120 1.00 98.38 129 LEU A N 1
AT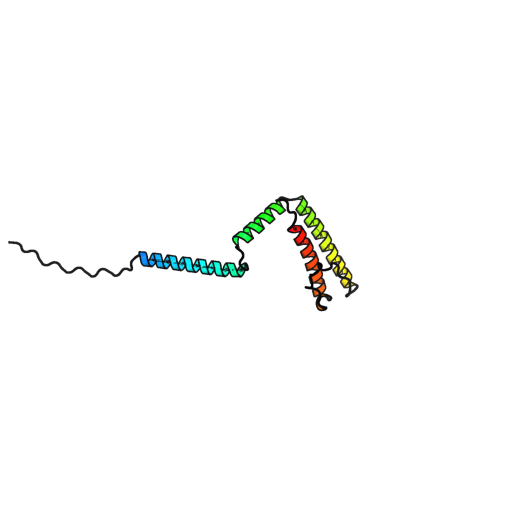OM 977 C CA . LEU A 1 129 ? -8.524 -0.076 3.571 1.00 98.38 129 LEU A CA 1
ATOM 978 C C . LEU A 1 129 ? -7.490 1.059 3.596 1.00 98.38 129 LEU A C 1
ATOM 980 O O . LEU A 1 129 ? -7.338 1.802 2.622 1.00 98.38 129 LEU A O 1
ATOM 984 N N . LEU A 1 130 ? -6.708 1.162 4.675 1.00 98.62 130 LEU A N 1
ATOM 985 C CA . LEU A 1 130 ? -5.588 2.101 4.748 1.00 98.62 130 LEU A CA 1
ATOM 986 C C . LEU A 1 130 ? -4.519 1.781 3.690 1.00 98.62 130 LEU A C 1
ATOM 988 O O . LEU A 1 130 ? -4.036 2.685 3.002 1.00 98.62 130 LEU A O 1
ATOM 992 N N . GLN A 1 131 ? -4.182 0.503 3.516 1.00 98.25 131 GLN A N 1
ATOM 993 C CA . GLN A 1 131 ? -3.211 0.058 2.520 1.00 98.25 131 GLN A CA 1
ATOM 994 C C . GLN A 1 131 ? -3.711 0.290 1.085 1.00 98.25 131 GLN A C 1
ATOM 996 O O . GLN A 1 131 ? -2.930 0.721 0.238 1.00 98.25 131 GLN A O 1
ATOM 1001 N N . GLN A 1 132 ? -5.006 0.092 0.819 1.00 97.38 132 GLN A N 1
ATOM 1002 C CA . GLN A 1 132 ? -5.657 0.402 -0.456 1.00 97.38 132 GLN A CA 1
ATOM 1003 C C . GLN A 1 132 ? -5.530 1.892 -0.781 1.00 97.38 132 GLN A C 1
ATOM 1005 O O . GLN A 1 132 ? -5.097 2.252 -1.875 1.00 97.38 132 GLN A O 1
ATOM 1010 N N . GLN A 1 133 ? -5.832 2.767 0.183 1.00 97.44 133 GLN A N 1
ATOM 1011 C CA . GLN A 1 133 ? -5.671 4.206 -0.007 1.00 97.44 133 GLN A CA 1
ATOM 1012 C C . GLN A 1 133 ? -4.204 4.575 -0.266 1.00 97.44 133 GLN A C 1
ATOM 1014 O O . GLN A 1 133 ? -3.924 5.467 -1.063 1.00 97.44 133 GLN A O 1
ATOM 1019 N N . TRP A 1 134 ? -3.245 3.920 0.392 1.00 98.25 134 TRP A N 1
ATOM 1020 C CA . TRP A 1 134 ? -1.825 4.165 0.135 1.00 98.25 134 TRP A CA 1
ATOM 1021 C C . TRP A 1 134 ? -1.405 3.721 -1.272 1.00 98.25 134 TRP A C 1
ATOM 1023 O O . TRP A 1 134 ? -0.805 4.512 -1.995 1.00 98.25 134 TRP A O 1
ATOM 1033 N N . TRP A 1 135 ? -1.791 2.515 -1.697 1.00 97.88 135 TRP A N 1
ATOM 1034 C CA . TRP A 1 135 ? -1.480 1.995 -3.033 1.00 97.88 135 TRP A CA 1
ATOM 1035 C C . TRP A 1 135 ? -2.096 2.818 -4.154 1.00 97.88 135 TRP A C 1
ATOM 1037 O O . TRP A 1 135 ? -1.452 3.022 -5.182 1.00 97.88 135 TRP A O 1
ATOM 1047 N N . HIS A 1 136 ? -3.300 3.351 -3.941 1.00 96.56 136 HIS A N 1
ATOM 1048 C CA . HIS A 1 136 ? -3.895 4.300 -4.871 1.00 96.56 136 HIS A CA 1
ATOM 1049 C C . HIS A 1 136 ? -2.960 5.499 -5.099 1.00 96.56 136 HIS A C 1
ATOM 1051 O O . HIS A 1 136 ? -2.623 5.811 -6.233 1.00 96.56 136 HIS A O 1
ATOM 1057 N N . ASN A 1 137 ? -2.415 6.089 -4.031 1.00 96.50 137 ASN A N 1
ATOM 1058 C CA . ASN A 1 137 ? -1.453 7.189 -4.158 1.00 96.50 137 ASN A CA 1
ATOM 1059 C C . ASN A 1 137 ? -0.114 6.762 -4.786 1.00 96.50 137 ASN A C 1
ATOM 1061 O O . ASN A 1 137 ? 0.515 7.571 -5.463 1.00 96.50 137 ASN A O 1
ATOM 1065 N N . ALA A 1 138 ? 0.341 5.529 -4.545 1.00 97.19 138 ALA A N 1
ATOM 1066 C CA . ALA A 1 138 ? 1.618 5.016 -5.053 1.00 97.19 138 ALA A CA 1
ATOM 1067 C C . ALA A 1 138 ? 1.598 4.702 -6.559 1.00 97.19 138 ALA A C 1
ATOM 1069 O O . ALA A 1 138 ? 2.645 4.681 -7.201 1.00 97.19 138 ALA A O 1
ATOM 1070 N N . THR A 1 139 ? 0.412 4.462 -7.115 1.00 96.50 139 THR A N 1
ATOM 1071 C CA . THR A 1 139 ? 0.201 4.099 -8.527 1.00 96.50 139 THR A CA 1
ATOM 1072 C C . THR A 1 139 ? -0.311 5.258 -9.380 1.00 96.50 139 THR A C 1
ATOM 1074 O O . THR A 1 139 ? -0.457 5.101 -10.586 1.00 96.50 139 THR A O 1
ATOM 1077 N N . HIS A 1 140 ? -0.580 6.416 -8.773 1.00 95.00 140 HIS A N 1
ATOM 1078 C CA . HIS A 1 140 ? -1.086 7.607 -9.453 1.00 95.00 140 HIS A CA 1
ATOM 1079 C C . HIS A 1 140 ? -0.092 8.758 -9.327 1.00 95.00 140 HIS A C 1
ATOM 1081 O O . HIS A 1 140 ? 0.573 8.907 -8.298 1.00 95.00 140 HIS A O 1
ATOM 1087 N N . GLU A 1 141 ? -0.035 9.594 -10.366 1.00 91.94 141 GLU A N 1
ATOM 1088 C CA . GLU A 1 141 ? 0.783 10.81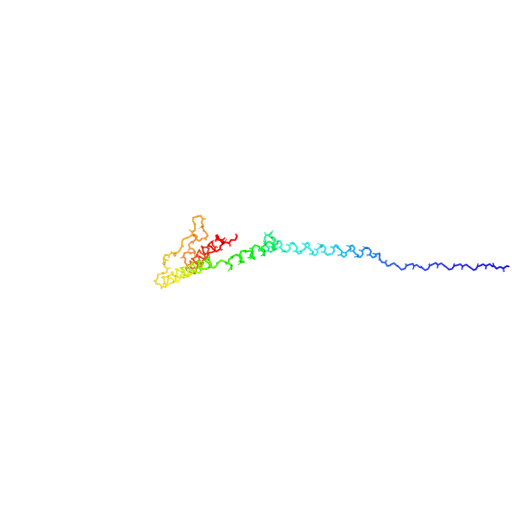5 -10.387 1.00 91.94 141 GLU A CA 1
ATOM 1089 C C . GLU A 1 141 ? 2.266 10.536 -10.076 1.00 91.94 141 GLU A C 1
ATOM 1091 O O . GLU A 1 141 ? 2.924 11.291 -9.358 1.00 91.94 141 GLU A O 1
ATOM 1096 N N . VAL A 1 142 ? 2.792 9.407 -10.566 1.00 92.25 142 VAL A N 1
ATOM 1097 C CA . VAL A 1 142 ? 4.235 9.143 -10.575 1.00 92.25 142 VAL A CA 1
ATOM 1098 C C . VAL A 1 142 ? 4.819 9.880 -11.786 1.00 92.25 142 VAL A C 1
ATOM 1100 O O . VAL A 1 142 ? 4.356 9.626 -12.894 1.00 92.25 142 VAL A O 1
ATOM 1103 N N . PRO A 1 143 ? 5.782 10.804 -11.610 1.00 85.94 143 PRO A N 1
ATOM 1104 C CA . PRO A 1 143 ? 6.376 11.530 -12.729 1.00 85.94 143 PRO A CA 1
ATOM 1105 C C . PRO A 1 143 ? 7.124 10.591 -13.682 1.00 85.94 143 PRO A C 1
ATOM 1107 O O . PRO A 1 143 ? 8.056 9.900 -13.259 1.00 85.94 143 PRO A O 1
ATOM 1110 N N . GLY A 1 144 ? 6.740 10.591 -14.957 1.00 78.06 144 GLY A N 1
ATOM 1111 C CA . GLY A 1 144 ? 7.276 9.675 -15.959 1.00 78.06 144 GLY A CA 1
ATOM 1112 C C . GLY A 1 144 ? 6.453 9.651 -17.222 1.00 78.06 144 GLY A C 1
ATOM 1113 O O . GLY A 1 144 ? 5.213 9.616 -17.077 1.00 78.06 144 GLY A O 1
#